Protein AF-A0A928U741-F1 (afdb_monomer_lite)

Structure (mmCIF, N/CA/C/O backbone):
data_AF-A0A928U741-F1
#
_entry.id   AF-A0A928U741-F1
#
loop_
_atom_site.group_PDB
_atom_site.id
_atom_site.type_symbol
_atom_site.label_atom_id
_atom_site.label_alt_id
_atom_site.label_comp_id
_atom_site.label_asym_id
_atom_site.label_entity_id
_atom_site.label_seq_id
_atom_site.pdbx_PDB_ins_code
_atom_site.Cartn_x
_atom_site.Cartn_y
_atom_site.Cartn_z
_atom_site.occupancy
_atom_site.B_iso_or_equiv
_atom_site.auth_seq_id
_atom_site.auth_comp_id
_atom_site.auth_asym_id
_atom_site.auth_atom_id
_atom_site.pdbx_PDB_model_num
ATOM 1 N N . MET A 1 1 ? -19.756 3.949 15.989 1.00 46.56 1 MET A N 1
ATOM 2 C CA . MET A 1 1 ? -18.382 4.345 16.368 1.00 46.56 1 MET A CA 1
ATOM 3 C C . MET A 1 1 ? -18.231 4.172 17.872 1.00 46.56 1 MET A C 1
ATOM 5 O O . MET A 1 1 ? -18.763 4.978 18.623 1.00 46.56 1 MET A O 1
ATOM 9 N N . THR A 1 2 ? -17.611 3.091 18.335 1.00 49.97 2 THR A N 1
ATOM 10 C CA . THR A 1 2 ? -17.313 2.910 19.765 1.00 49.97 2 THR A CA 1
ATOM 11 C C . THR A 1 2 ? -15.869 3.330 20.018 1.00 49.97 2 THR A C 1
ATOM 13 O O . THR A 1 2 ? -15.004 3.094 19.182 1.00 49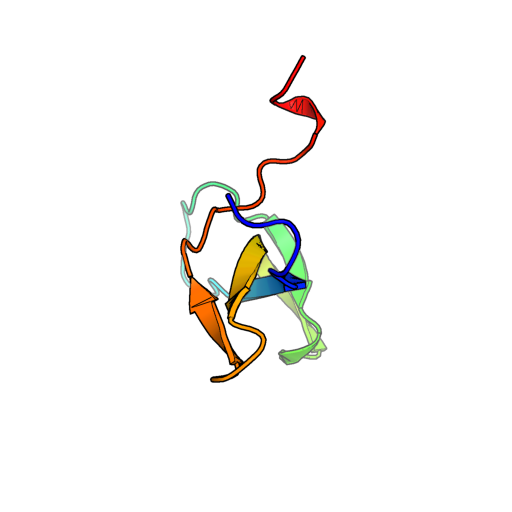.97 2 THR A O 1
ATOM 16 N N . LYS A 1 3 ? -15.593 3.946 21.173 1.00 54.94 3 LYS A N 1
ATOM 17 C CA . LYS A 1 3 ? -14.261 4.428 21.605 1.00 54.94 3 LYS A CA 1
ATOM 18 C C . LYS A 1 3 ? -13.183 3.326 21.718 1.00 54.94 3 LYS A C 1
ATOM 20 O O . LYS A 1 3 ? -12.071 3.602 22.152 1.00 54.94 3 LYS A O 1
ATOM 25 N N . ASP A 1 4 ? -13.505 2.095 21.327 1.00 63.12 4 ASP A N 1
ATOM 26 C CA . ASP A 1 4 ? -12.739 0.880 21.585 1.00 63.12 4 ASP A CA 1
ATOM 27 C C . ASP A 1 4 ? -12.223 0.164 20.334 1.00 63.12 4 ASP A C 1
ATOM 29 O O . ASP A 1 4 ? -11.645 -0.910 20.458 1.00 63.12 4 ASP A O 1
ATOM 33 N N . SER A 1 5 ? -12.399 0.706 19.132 1.00 66.88 5 SER A N 1
ATOM 34 C CA . SER A 1 5 ? -11.792 0.129 17.926 1.00 66.88 5 SER A CA 1
ATOM 35 C C . SER A 1 5 ? -10.305 0.483 17.812 1.00 66.88 5 SER A C 1
ATOM 37 O O . SER A 1 5 ? -9.920 1.619 18.088 1.00 66.88 5 SER A O 1
ATOM 39 N N . ILE A 1 6 ? -9.474 -0.462 17.364 1.00 75.50 6 ILE A N 1
ATOM 40 C CA . ILE A 1 6 ? -8.063 -0.204 17.024 1.00 75.50 6 ILE A CA 1
ATOM 41 C C . ILE A 1 6 ? -8.011 0.269 15.570 1.00 75.50 6 ILE A C 1
ATOM 43 O O 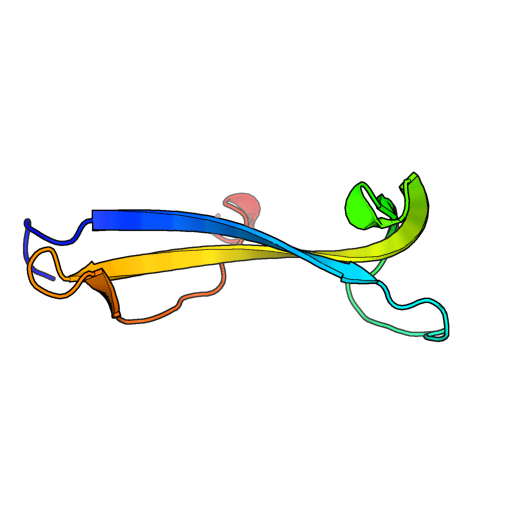. ILE A 1 6 ? -8.539 -0.417 14.703 1.00 75.50 6 ILE A O 1
ATOM 47 N N . LEU A 1 7 ? -7.390 1.414 15.285 1.00 80.56 7 LEU A N 1
ATOM 48 C CA . LEU A 1 7 ? -7.123 1.826 13.906 1.00 80.56 7 LEU A CA 1
ATOM 49 C C . LEU A 1 7 ? -5.854 1.126 13.413 1.00 80.56 7 LEU A C 1
ATOM 51 O O . LEU A 1 7 ? -4.791 1.278 14.012 1.00 80.56 7 LEU A O 1
ATOM 55 N N . THR A 1 8 ? -5.974 0.370 12.329 1.00 79.06 8 THR A N 1
ATOM 56 C CA . THR A 1 8 ? -4.844 -0.245 11.626 1.00 79.06 8 THR A CA 1
ATOM 57 C C . THR A 1 8 ? -4.650 0.440 10.286 1.00 79.06 8 THR A C 1
ATOM 59 O O . THR A 1 8 ? -5.629 0.764 9.613 1.00 79.06 8 THR A O 1
ATOM 62 N N . ILE A 1 9 ? -3.392 0.690 9.932 1.00 82.44 9 ILE A N 1
ATOM 63 C CA . ILE A 1 9 ? -2.988 1.296 8.666 1.00 82.44 9 ILE A CA 1
ATOM 64 C C . ILE A 1 9 ? -1.912 0.392 8.085 1.00 82.44 9 ILE A C 1
ATOM 66 O O . ILE A 1 9 ? -0.959 0.055 8.786 1.00 82.44 9 ILE A O 1
ATOM 70 N N . ASP A 1 10 ? -2.090 -0.005 6.836 1.00 83.81 10 ASP A N 1
ATOM 71 C CA . ASP A 1 10 ? -1.158 -0.867 6.117 1.00 83.81 10 ASP A CA 1
ATOM 72 C C . ASP A 1 10 ? -1.028 -0.367 4.682 1.00 83.81 10 ASP A C 1
ATOM 74 O O . ASP A 1 10 ? -2.023 0.028 4.067 1.00 83.81 10 ASP A O 1
ATOM 78 N N . ASP A 1 11 ? 0.189 -0.358 4.147 1.00 83.94 11 ASP A N 1
ATOM 79 C CA . ASP A 1 11 ? 0.423 -0.085 2.738 1.00 83.94 11 ASP A CA 1
ATOM 80 C C . ASP A 1 11 ? 0.633 -1.389 1.972 1.00 83.94 11 ASP A C 1
ATOM 82 O O . ASP A 1 11 ? 1.367 -2.290 2.367 1.00 83.94 11 ASP A O 1
ATOM 86 N N . THR A 1 12 ? -0.011 -1.486 0.819 1.00 85.62 12 THR A N 1
ATOM 87 C CA . THR A 1 12 ? 0.196 -2.586 -0.107 1.00 85.62 12 THR A CA 1
ATOM 88 C C . THR A 1 12 ? 0.531 -2.032 -1.471 1.00 85.62 12 THR A C 1
ATOM 90 O O . THR A 1 12 ? 0.051 -0.978 -1.887 1.00 85.62 12 THR A O 1
ATOM 93 N N . GLY A 1 13 ? 1.353 -2.757 -2.220 1.00 86.38 13 GLY A N 1
ATOM 94 C CA . GLY A 1 13 ? 1.564 -2.425 -3.617 1.00 86.38 13 GLY A CA 1
ATOM 95 C C . GLY A 1 13 ? 1.398 -3.635 -4.511 1.00 86.38 13 GLY A C 1
ATOM 96 O O . GLY A 1 13 ? 1.763 -4.758 -4.157 1.00 86.38 13 GLY A O 1
ATOM 97 N N . CYS A 1 14 ? 0.888 -3.387 -5.711 1.00 89.62 14 CYS A N 1
ATOM 98 C CA . CYS A 1 14 ? 0.611 -4.423 -6.692 1.00 89.62 14 CYS A CA 1
ATOM 99 C C . CYS A 1 14 ? 1.465 -4.185 -7.949 1.00 89.62 14 CYS A C 1
ATOM 101 O O . CYS A 1 14 ? 1.226 -3.215 -8.669 1.00 89.62 14 CYS A O 1
ATOM 103 N N . PRO A 1 15 ? 2.482 -5.026 -8.232 1.00 91.38 15 PRO A N 1
ATOM 104 C CA . PRO A 1 15 ? 3.236 -4.944 -9.478 1.00 91.38 15 PRO A CA 1
ATOM 105 C C . PRO A 1 15 ? 2.317 -5.167 -10.672 1.00 91.38 15 PRO A C 1
ATOM 107 O O . PRO A 1 15 ? 1.488 -6.078 -10.662 1.00 91.38 15 PRO A O 1
ATOM 110 N N . LYS A 1 16 ? 2.508 -4.378 -11.724 1.00 90.38 16 LYS A N 1
ATOM 111 C CA . LYS A 1 16 ? 1.760 -4.449 -12.979 1.00 90.38 16 LYS A CA 1
ATOM 112 C C . LYS A 1 16 ? 2.728 -4.602 -14.166 1.00 90.38 16 LYS A C 1
ATOM 114 O O . LYS A 1 16 ? 2.717 -3.764 -15.064 1.00 90.38 16 LYS A O 1
ATOM 119 N N . PRO A 1 17 ? 3.540 -5.676 -14.210 1.00 87.00 17 PRO A N 1
ATOM 120 C CA . PRO A 1 17 ? 4.656 -5.816 -15.157 1.00 87.00 17 PRO A CA 1
ATOM 121 C C . PRO A 1 17 ? 4.247 -5.806 -16.636 1.00 87.00 17 PRO A C 1
ATOM 123 O O . PRO A 1 17 ? 5.059 -5.511 -17.505 1.00 87.00 17 PRO A O 1
ATOM 126 N N . TYR A 1 18 ? 2.987 -6.129 -16.934 1.00 87.88 18 TYR A N 1
ATOM 127 C CA . TYR A 1 18 ? 2.470 -6.218 -18.303 1.00 87.88 18 TYR A CA 1
ATOM 128 C C . TYR A 1 18 ? 1.410 -5.161 -18.620 1.00 87.88 18 TYR A C 1
ATOM 130 O O . TYR A 1 18 ? 0.888 -5.126 -19.736 1.00 87.88 18 TYR A O 1
ATOM 138 N N . ALA A 1 19 ? 1.055 -4.313 -17.653 1.00 84.38 19 ALA A N 1
ATOM 139 C CA . ALA A 1 19 ? 0.019 -3.319 -17.866 1.00 84.38 19 ALA A CA 1
ATOM 140 C C . ALA A 1 19 ? 0.604 -2.068 -18.523 1.00 84.38 19 ALA A C 1
ATOM 142 O O . ALA A 1 19 ? 1.568 -1.486 -18.029 1.00 84.38 19 ALA A O 1
ATOM 143 N N . LYS A 1 20 ? -0.007 -1.652 -19.635 1.00 76.94 20 LYS A N 1
ATOM 144 C CA . LYS A 1 20 ? 0.400 -0.456 -20.385 1.00 76.94 20 LYS A CA 1
ATOM 145 C C . LYS A 1 20 ? -0.318 0.805 -19.903 1.00 76.94 20 LYS A C 1
ATOM 147 O O . LYS A 1 20 ? 0.304 1.852 -19.825 1.00 76.94 20 LYS A O 1
ATOM 152 N N . ASN A 1 21 ? -1.592 0.670 -19.526 1.00 76.88 21 ASN A N 1
ATOM 153 C CA . ASN A 1 21 ? -2.462 1.767 -19.102 1.00 76.88 21 ASN A CA 1
ATOM 154 C C . ASN A 1 21 ? -3.193 1.370 -17.810 1.00 76.88 21 ASN A C 1
ATOM 156 O O . ASN A 1 21 ? -4.350 0.959 -17.847 1.00 76.88 21 ASN A O 1
ATOM 160 N N . THR A 1 22 ? -2.504 1.419 -16.670 1.00 79.94 22 THR A N 1
ATOM 161 C CA . THR A 1 22 ? -3.139 1.252 -15.353 1.00 79.94 22 THR A CA 1
ATOM 162 C C . THR A 1 22 ? -3.098 2.5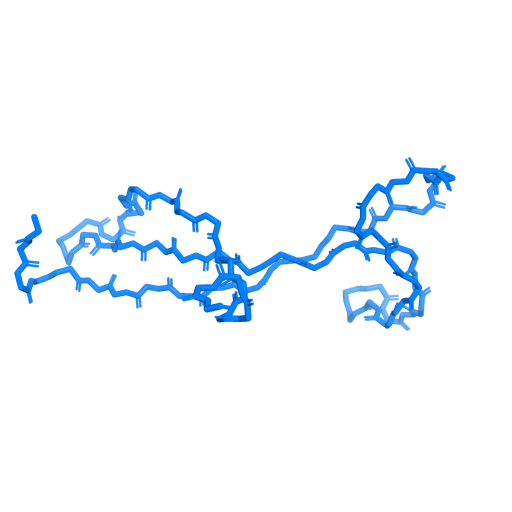75 -14.615 1.00 79.94 22 THR A C 1
ATOM 164 O O . THR A 1 22 ? -2.028 3.145 -14.417 1.00 79.94 22 THR A O 1
ATOM 167 N N . GLU A 1 23 ? -4.270 3.052 -14.210 1.00 78.56 23 GLU A N 1
ATOM 168 C CA . GLU A 1 23 ? -4.415 4.282 -13.439 1.00 78.56 23 GLU A CA 1
ATOM 169 C C . GLU A 1 23 ? -3.661 4.191 -12.110 1.00 78.56 23 GLU A C 1
ATOM 171 O O . GLU A 1 23 ? -3.578 3.127 -11.490 1.00 78.56 23 GLU A O 1
ATOM 176 N N . ALA A 1 24 ? -3.068 5.315 -11.702 1.00 79.00 24 ALA A N 1
ATOM 177 C CA . ALA A 1 24 ? -2.249 5.457 -10.496 1.00 79.00 24 ALA A CA 1
ATOM 178 C C . ALA A 1 24 ? -1.005 4.540 -10.395 1.00 79.00 24 ALA A C 1
ATOM 180 O O . ALA A 1 24 ? -0.248 4.651 -9.428 1.00 79.00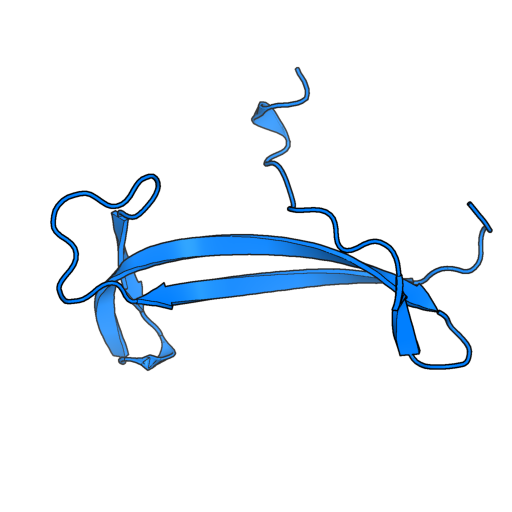 24 ALA A O 1
ATOM 181 N N . ALA A 1 25 ? -0.732 3.674 -11.380 1.00 87.56 25 ALA A N 1
ATOM 182 C CA . ALA A 1 25 ? 0.521 2.935 -11.448 1.00 87.56 25 ALA A CA 1
ATOM 183 C C . ALA A 1 25 ? 1.649 3.859 -11.923 1.00 87.56 25 ALA A C 1
ATOM 185 O O . ALA A 1 25 ? 1.505 4.602 -12.896 1.00 87.56 25 ALA A O 1
ATOM 186 N N . LYS A 1 26 ? 2.774 3.826 -11.211 1.00 88.25 26 LYS A N 1
ATOM 187 C CA . LYS A 1 26 ? 3.974 4.595 -11.540 1.00 88.25 26 LYS A CA 1
ATOM 188 C C . LYS A 1 26 ? 5.188 3.683 -11.492 1.00 88.25 26 LYS A C 1
ATOM 190 O O . LYS A 1 26 ? 5.209 2.683 -10.772 1.00 88.25 26 LYS A O 1
ATOM 195 N N . TRP A 1 27 ? 6.218 4.055 -12.242 1.00 90.62 27 TRP A N 1
ATOM 196 C CA . TRP A 1 27 ? 7.514 3.398 -12.155 1.00 90.62 27 TRP A CA 1
ATOM 197 C C . TRP A 1 27 ? 8.183 3.751 -10.824 1.00 90.62 27 TRP A C 1
ATOM 199 O O . TRP A 1 27 ? 8.495 4.914 -10.577 1.00 90.62 27 TRP A O 1
ATOM 209 N N . GLN A 1 28 ? 8.378 2.763 -9.953 1.00 90.50 28 GLN A N 1
ATOM 210 C CA . GLN A 1 28 ? 8.968 2.954 -8.624 1.00 90.50 28 GLN A CA 1
ATOM 211 C C . GLN A 1 28 ? 9.652 1.675 -8.131 1.00 90.50 28 GLN A C 1
ATOM 213 O O . GLN A 1 28 ? 9.464 0.597 -8.696 1.00 90.50 28 GLN A O 1
ATOM 218 N N . TYR A 1 29 ? 10.474 1.773 -7.084 1.00 91.56 29 TYR A N 1
ATOM 219 C CA . TYR A 1 29 ? 11.172 0.607 -6.546 1.00 91.56 29 TYR A CA 1
ATOM 220 C C . TYR A 1 29 ? 10.202 -0.348 -5.841 1.00 91.56 29 TYR A C 1
ATOM 222 O O . TYR A 1 29 ? 9.486 0.034 -4.919 1.00 91.56 29 TYR A O 1
ATOM 230 N N . CYS A 1 30 ? 10.191 -1.613 -6.256 1.00 90.94 30 CYS A N 1
ATOM 231 C CA . CYS A 1 30 ? 9.384 -2.655 -5.644 1.00 90.94 30 CYS A CA 1
ATOM 232 C C . CYS A 1 30 ? 10.258 -3.515 -4.725 1.00 90.94 30 CYS A C 1
ATOM 234 O O . CYS A 1 30 ? 11.023 -4.356 -5.199 1.00 90.94 30 CYS A O 1
ATOM 236 N N . GLY A 1 31 ? 10.114 -3.338 -3.407 1.00 87.50 31 GLY A N 1
ATOM 237 C CA . GLY A 1 31 ? 10.913 -4.060 -2.410 1.00 87.50 31 GLY A CA 1
ATOM 238 C C . GLY A 1 31 ? 10.799 -5.585 -2.510 1.00 87.50 31 GLY A C 1
ATOM 239 O O . GLY A 1 31 ? 11.812 -6.278 -2.446 1.00 87.50 31 GLY A O 1
ATOM 240 N N . SER A 1 32 ? 9.598 -6.117 -2.770 1.00 87.25 32 SER A N 1
ATOM 241 C CA . SER A 1 32 ? 9.392 -7.567 -2.905 1.00 87.25 32 SER A CA 1
ATOM 242 C C . SER A 1 32 ? 10.069 -8.169 -4.140 1.00 87.25 32 SER A C 1
ATOM 244 O O . SER A 1 32 ? 10.469 -9.329 -4.110 1.00 87.25 32 SER A O 1
ATOM 246 N N . LEU A 1 33 ? 10.234 -7.386 -5.211 1.00 91.62 33 LEU A N 1
ATOM 247 C CA . LEU A 1 33 ? 10.925 -7.806 -6.435 1.00 91.62 33 LEU A CA 1
ATOM 248 C C . LEU A 1 33 ? 12.391 -7.351 -6.481 1.00 91.62 33 LEU A C 1
ATOM 250 O O . LEU A 1 33 ? 13.111 -7.723 -7.405 1.00 91.62 33 LEU A O 1
ATOM 254 N N . LYS A 1 34 ? 12.826 -6.540 -5.509 1.00 94.19 34 LYS A N 1
ATOM 255 C CA . LYS A 1 34 ? 14.163 -5.936 -5.414 1.00 94.19 34 LYS A CA 1
ATOM 256 C C . LYS A 1 34 ? 14.595 -5.161 -6.669 1.00 94.19 34 LYS A C 1
ATOM 258 O O . LYS A 1 34 ? 15.787 -5.048 -6.950 1.00 94.19 34 LYS A O 1
ATOM 263 N N . ARG A 1 35 ? 13.640 -4.610 -7.425 1.00 93.69 35 ARG A N 1
ATOM 264 C CA . ARG A 1 35 ? 13.885 -3.855 -8.666 1.00 93.69 35 ARG A CA 1
ATOM 265 C C . ARG A 1 35 ? 12.821 -2.780 -8.905 1.00 93.69 35 ARG A C 1
ATOM 267 O O . ARG A 1 35 ? 11.721 -2.900 -8.359 1.00 93.69 35 ARG A O 1
ATOM 274 N N . PRO A 1 36 ? 13.106 -1.755 -9.728 1.00 93.00 36 PRO A N 1
ATOM 275 C CA . PRO A 1 36 ? 12.073 -0.869 -10.250 1.00 93.00 36 PRO A CA 1
ATOM 276 C C . PRO A 1 36 ? 11.029 -1.644 -11.065 1.00 93.00 36 PRO A C 1
ATOM 278 O O . PRO A 1 36 ? 11.374 -2.556 -11.821 1.00 93.00 36 PRO A O 1
ATOM 281 N N . GLU A 1 37 ? 9.758 -1.301 -10.879 1.00 92.81 37 GLU A N 1
ATOM 282 C CA . GLU A 1 37 ? 8.621 -1.918 -11.561 1.00 92.81 37 GLU A CA 1
ATOM 283 C C . GLU A 1 37 ? 7.458 -0.920 -11.659 1.00 92.81 37 GLU A C 1
ATOM 285 O O . GLU A 1 37 ? 7.303 -0.042 -10.804 1.00 92.81 37 GLU A O 1
ATOM 290 N N . ASN A 1 38 ? 6.617 -1.065 -12.685 1.00 91.56 38 ASN A N 1
ATOM 291 C CA . ASN A 1 38 ? 5.367 -0.327 -12.771 1.00 91.56 38 ASN A CA 1
ATOM 292 C C . ASN A 1 38 ? 4.395 -0.880 -11.722 1.00 91.56 38 ASN A C 1
ATOM 294 O O . ASN A 1 38 ? 4.018 -2.053 -11.767 1.00 91.56 38 ASN A O 1
ATOM 298 N N . ARG A 1 39 ? 4.009 -0.065 -10.741 1.00 89.88 39 ARG A N 1
ATOM 299 C CA . ARG A 1 39 ? 3.214 -0.507 -9.588 1.00 89.88 39 ARG A CA 1
ATOM 300 C C . ARG A 1 39 ? 2.366 0.642 -9.061 1.00 89.88 39 ARG A C 1
ATOM 302 O O . ARG A 1 39 ? 2.822 1.783 -9.024 1.00 89.88 39 ARG A O 1
ATOM 309 N N . ASN A 1 40 ? 1.169 0.326 -8.580 1.00 88.69 40 ASN A N 1
ATOM 310 C CA . ASN A 1 40 ? 0.428 1.204 -7.679 1.00 88.69 40 ASN A CA 1
ATOM 311 C C . ASN A 1 40 ? 0.729 0.831 -6.220 1.00 88.69 40 ASN A C 1
ATOM 313 O O . ASN A 1 40 ? 0.933 -0.342 -5.896 1.00 88.69 40 ASN A O 1
ATOM 317 N N . VAL A 1 41 ? 0.766 1.838 -5.355 1.00 84.81 41 VAL A N 1
ATOM 318 C CA . VAL A 1 41 ? 0.798 1.672 -3.899 1.00 84.81 41 VAL A CA 1
ATOM 319 C C . VAL A 1 41 ? -0.511 2.238 -3.377 1.00 84.81 41 VAL A C 1
ATOM 321 O O . VAL A 1 41 ? -0.927 3.314 -3.801 1.00 84.81 41 VAL A O 1
ATOM 324 N N . VAL A 1 42 ? -1.175 1.481 -2.517 1.00 82.88 42 VAL A N 1
ATOM 325 C CA . VAL A 1 42 ? -2.427 1.855 -1.870 1.00 82.88 42 VAL A CA 1
ATOM 326 C C . VAL A 1 42 ? -2.221 1.681 -0.381 1.00 82.88 42 VAL A C 1
ATOM 328 O O . VAL A 1 42 ? -1.737 0.643 0.062 1.00 82.88 42 VAL A O 1
ATOM 331 N N . VAL A 1 43 ? -2.606 2.691 0.383 1.00 82.50 43 VAL A N 1
ATOM 332 C CA . VAL A 1 43 ? -2.686 2.588 1.834 1.00 82.50 43 VAL A CA 1
ATOM 333 C C . VAL A 1 43 ? -4.132 2.230 2.176 1.00 82.50 43 VAL A C 1
ATOM 335 O O . VAL A 1 43 ? -5.079 2.781 1.614 1.00 82.50 43 VAL A O 1
ATOM 338 N N . GLY A 1 44 ? -4.322 1.241 3.035 1.00 79.44 44 GLY A N 1
ATOM 339 C CA . GLY A 1 44 ? -5.616 0.877 3.591 1.00 79.44 44 GLY A CA 1
ATOM 340 C C . GLY A 1 44 ? -5.680 1.301 5.048 1.00 79.44 44 GLY A C 1
ATOM 341 O O . GLY A 1 44 ? -4.695 1.173 5.774 1.00 79.44 44 GLY A O 1
ATOM 342 N N . ALA A 1 45 ? -6.842 1.779 5.482 1.00 80.62 45 ALA A N 1
ATOM 343 C CA . ALA A 1 45 ? -7.140 1.960 6.893 1.00 80.62 45 ALA A CA 1
ATOM 344 C C . ALA A 1 45 ? -8.333 1.075 7.266 1.00 80.62 45 ALA A C 1
ATOM 346 O O . ALA A 1 45 ? -9.348 1.043 6.568 1.00 80.62 45 ALA A O 1
ATOM 347 N N . ALA A 1 46 ? -8.216 0.342 8.367 1.00 78.19 46 ALA A N 1
ATOM 348 C CA . ALA A 1 46 ? -9.300 -0.487 8.874 1.00 78.19 46 ALA A CA 1
ATOM 349 C C . ALA A 1 46 ? -9.416 -0.340 10.386 1.00 78.19 46 ALA A C 1
ATOM 351 O O . ALA A 1 46 ? -8.415 -0.369 11.112 1.00 78.19 46 ALA A O 1
ATOM 352 N N . PHE A 1 47 ? -10.650 -0.225 10.867 1.00 77.44 47 PHE A N 1
ATOM 353 C CA . PHE A 1 47 ? -10.929 -0.347 12.288 1.00 77.44 47 PHE A CA 1
ATOM 354 C C . PHE A 1 47 ? -11.029 -1.824 12.639 1.00 77.44 47 PHE A C 1
ATOM 356 O O . PHE A 1 47 ? -11.759 -2.583 12.020 1.00 77.44 47 PHE A O 1
ATOM 363 N N . VAL A 1 48 ? -10.299 -2.262 13.650 1.00 74.75 48 VAL A N 1
ATOM 364 C CA . VAL A 1 48 ? -10.241 -3.666 14.043 1.00 74.75 48 VAL A CA 1
ATOM 365 C C . VAL A 1 48 ? -10.993 -3.862 15.351 1.00 74.75 48 VAL A C 1
ATOM 367 O O . VAL A 1 48 ? -10.863 -3.079 16.300 1.00 74.75 48 VAL A O 1
ATOM 370 N N . SER A 1 49 ? -11.792 -4.931 15.408 1.00 69.00 49 SER A N 1
ATOM 371 C CA . SER A 1 49 ? -12.441 -5.360 16.648 1.00 69.00 49 SER A CA 1
ATOM 372 C C . SER A 1 49 ? -11.390 -5.788 17.675 1.00 69.00 49 SER A C 1
ATOM 374 O O . SER A 1 49 ? -10.647 -6.736 17.428 1.00 69.00 49 SER A O 1
ATOM 376 N N . LYS A 1 50 ? -11.381 -5.172 18.866 1.00 67.25 50 LYS A N 1
ATOM 377 C CA . LYS A 1 50 ? -10.477 -5.553 19.973 1.00 67.25 50 LYS A CA 1
ATOM 378 C C . LYS A 1 50 ? -10.581 -7.025 20.395 1.00 67.25 50 LYS A C 1
ATOM 380 O O . LYS A 1 50 ? -9.621 -7.571 20.917 1.00 67.25 50 LYS A O 1
ATOM 385 N N . ILE A 1 51 ? -11.744 -7.660 20.226 1.00 67.94 51 ILE A N 1
ATOM 386 C CA . ILE A 1 51 ? -11.994 -9.006 20.774 1.00 67.94 51 ILE A CA 1
ATOM 387 C C . ILE A 1 51 ? -11.567 -10.095 19.787 1.00 67.94 51 ILE A C 1
ATOM 389 O O . ILE A 1 51 ? -11.034 -11.127 20.183 1.00 67.94 51 ILE A O 1
ATOM 393 N N . LYS A 1 52 ? -11.827 -9.884 18.495 1.00 65.19 52 LYS A N 1
ATOM 394 C CA . LYS A 1 52 ? -11.678 -10.921 17.463 1.00 65.19 52 LYS A CA 1
ATOM 395 C C . LYS A 1 52 ? -10.662 -10.558 16.373 1.00 65.19 52 LYS A C 1
ATOM 397 O O . LYS A 1 52 ? -10.453 -11.362 15.475 1.00 65.19 52 LYS A O 1
ATOM 402 N N . HIS A 1 53 ? -10.051 -9.374 16.456 1.00 67.88 53 HIS A N 1
ATOM 403 C CA . HIS A 1 53 ? -8.970 -8.895 15.589 1.00 67.88 53 HIS A CA 1
ATOM 404 C C . HIS A 1 53 ? -9.246 -8.972 14.076 1.00 67.88 53 HIS A C 1
ATOM 406 O O . HIS A 1 53 ? -8.314 -8.999 13.279 1.00 67.88 53 HIS A O 1
ATOM 412 N N . PHE A 1 54 ? -10.516 -8.980 13.662 1.00 70.62 54 PHE A N 1
ATOM 413 C CA . PHE A 1 54 ? -10.881 -8.889 12.250 1.00 70.62 54 PHE A CA 1
ATOM 414 C C . PHE A 1 54 ? -11.148 -7.429 11.850 1.00 70.62 54 PHE A C 1
ATOM 416 O O . PHE A 1 54 ? -11.652 -6.657 12.681 1.00 70.62 54 PHE A O 1
ATOM 423 N N . PRO A 1 55 ? -10.821 -7.049 10.601 1.00 63.66 55 PRO A N 1
ATOM 424 C CA . PRO A 1 55 ? -11.106 -5.720 10.085 1.00 63.66 55 PRO A CA 1
ATOM 425 C C . PRO A 1 55 ? -12.615 -5.524 9.920 1.00 63.66 55 PRO A C 1
ATOM 427 O O . PRO A 1 55 ? -13.315 -6.344 9.326 1.00 63.66 55 PRO A O 1
ATOM 430 N N . LEU A 1 56 ? -13.099 -4.420 10.469 1.00 64.25 56 LEU A N 1
ATOM 431 C CA . LEU A 1 56 ? -14.405 -3.827 10.239 1.00 64.25 56 LEU A CA 1
ATOM 432 C C . LEU A 1 56 ? -14.191 -2.624 9.316 1.00 64.25 56 LEU A C 1
ATOM 434 O O . LEU A 1 56 ? -13.241 -1.867 9.516 1.00 64.25 56 LEU A O 1
ATOM 438 N N . ASP A 1 57 ? -15.065 -2.459 8.324 1.00 65.44 57 ASP A N 1
ATOM 439 C CA . ASP A 1 57 ? -15.122 -1.269 7.469 1.00 65.44 57 ASP A CA 1
ATOM 440 C C . ASP A 1 57 ? -13.758 -0.880 6.869 1.00 65.44 57 ASP A C 1
ATOM 442 O O . ASP A 1 57 ? -13.166 0.138 7.226 1.00 65.44 57 ASP A O 1
ATOM 446 N N . VAL A 1 58 ? -13.231 -1.715 5.964 1.00 64.38 58 VAL A N 1
ATOM 447 C CA . VAL A 1 58 ? -12.005 -1.389 5.217 1.00 64.38 58 VAL A CA 1
ATOM 448 C C . VAL A 1 58 ? -12.285 -0.177 4.334 1.00 64.38 58 VAL A C 1
ATOM 450 O O . VAL A 1 58 ? -13.052 -0.266 3.375 1.00 64.38 58 VAL A O 1
ATOM 453 N N . ILE A 1 59 ? -11.660 0.951 4.657 1.00 67.12 59 ILE A N 1
ATOM 454 C CA . ILE A 1 59 ? -11.798 2.204 3.920 1.00 67.12 59 ILE A CA 1
ATOM 455 C C . ILE A 1 59 ? -10.461 2.452 3.206 1.00 67.12 59 ILE A C 1
ATOM 457 O O . ILE A 1 59 ? -9.403 2.358 3.840 1.00 67.12 59 ILE A O 1
ATOM 461 N N . PRO A 1 60 ? -10.457 2.729 1.887 1.00 62.66 60 PRO A N 1
ATOM 462 C CA . PRO A 1 60 ? -9.232 3.146 1.218 1.00 62.66 60 PRO A CA 1
ATOM 463 C C . PRO A 1 60 ? -8.702 4.406 1.907 1.00 62.66 60 PRO A C 1
ATOM 465 O O . PRO A 1 60 ? -9.455 5.353 2.135 1.00 62.66 60 PRO A O 1
ATOM 468 N N . TYR A 1 61 ? -7.418 4.418 2.264 1.00 60.56 61 TYR A N 1
ATOM 469 C CA . TYR A 1 61 ? -6.803 5.633 2.775 1.00 60.56 61 TYR A CA 1
ATOM 470 C C . TYR A 1 61 ? -6.684 6.612 1.609 1.00 60.56 61 TYR A C 1
ATOM 472 O O . TYR A 1 61 ? -5.878 6.417 0.696 1.00 60.56 61 TYR A O 1
ATOM 480 N N . LEU A 1 62 ? -7.525 7.641 1.627 1.00 60.00 62 LEU A N 1
ATOM 481 C CA . LEU A 1 62 ? -7.381 8.789 0.747 1.00 60.00 62 LEU A CA 1
ATOM 482 C C . LEU A 1 62 ? -6.302 9.698 1.356 1.00 60.00 62 LEU A C 1
ATOM 484 O O . LEU A 1 62 ? -6.377 9.987 2.557 1.00 60.00 62 LEU A O 1
ATOM 488 N N . PRO A 1 63 ? -5.278 10.113 0.588 1.00 55.19 63 PRO A N 1
ATOM 489 C CA . PRO A 1 63 ? -4.283 11.067 1.063 1.00 55.19 63 PRO A CA 1
ATOM 490 C C . PRO A 1 63 ? -4.969 12.327 1.606 1.00 55.19 63 PRO A C 1
ATOM 492 O O . PRO A 1 63 ? -5.977 12.769 1.058 1.00 55.19 63 PRO A O 1
ATOM 495 N N . ALA A 1 64 ? -4.424 12.909 2.679 1.00 51.84 64 ALA A N 1
ATOM 496 C CA . ALA A 1 64 ? -5.002 14.072 3.364 1.00 51.84 64 ALA A CA 1
ATOM 497 C C . ALA A 1 64 ? -5.312 15.261 2.426 1.00 51.84 64 ALA A C 1
ATOM 499 O O . ALA A 1 64 ? -6.205 16.052 2.713 1.00 51.84 64 ALA A O 1
ATOM 500 N N . ASP A 1 65 ? -4.617 15.338 1.292 1.00 52.03 65 ASP A N 1
ATOM 501 C CA . ASP A 1 65 ? -4.746 16.370 0.264 1.00 52.03 65 ASP A CA 1
ATOM 502 C C . ASP A 1 65 ? -6.089 16.317 -0.503 1.00 52.03 65 ASP A C 1
ATOM 504 O O . ASP A 1 65 ? -6.402 17.244 -1.240 1.00 52.03 65 A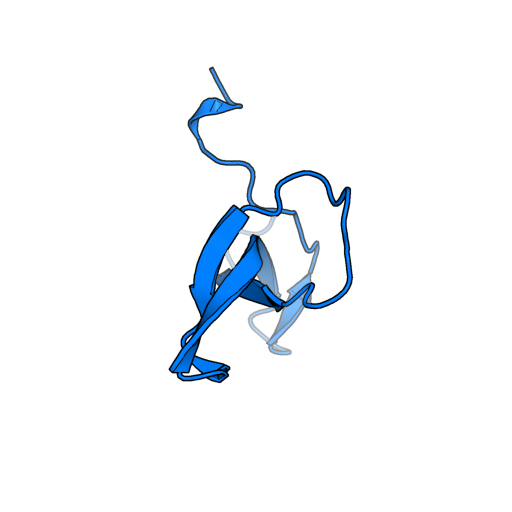SP A O 1
ATOM 508 N N . GLU A 1 66 ? -6.896 15.259 -0.339 1.00 51.19 66 GLU A N 1
ATOM 509 C CA . GLU A 1 66 ? -8.264 15.159 -0.889 1.00 51.19 66 GLU A CA 1
ATOM 510 C C . GLU A 1 66 ? -9.357 15.597 0.111 1.00 51.19 66 GLU A C 1
ATOM 512 O O . GLU A 1 66 ? -10.545 15.581 -0.215 1.00 51.19 66 GLU A O 1
ATOM 517 N N . PHE A 1 67 ? -8.976 16.006 1.329 1.00 46.78 67 PHE A N 1
ATOM 518 C CA . PHE A 1 67 ? -9.889 16.492 2.374 1.00 46.78 67 PHE A CA 1
ATOM 519 C C . PHE A 1 67 ? -9.930 18.030 2.515 1.00 46.78 67 PHE A C 1
ATOM 521 O O . PHE A 1 67 ? -10.526 18.523 3.478 1.00 46.78 67 PHE A O 1
ATOM 528 N N . GLY A 1 68 ? -9.337 18.794 1.584 1.00 37.00 68 GLY A N 1
ATOM 529 C CA . GLY A 1 68 ? -9.303 20.265 1.617 1.00 37.00 68 GLY A CA 1
ATOM 530 C C . GLY A 1 68 ? -9.232 20.920 0.247 1.00 37.00 68 GLY A C 1
ATOM 531 O O . GLY A 1 68 ? -8.281 20.604 -0.495 1.00 37.00 68 GLY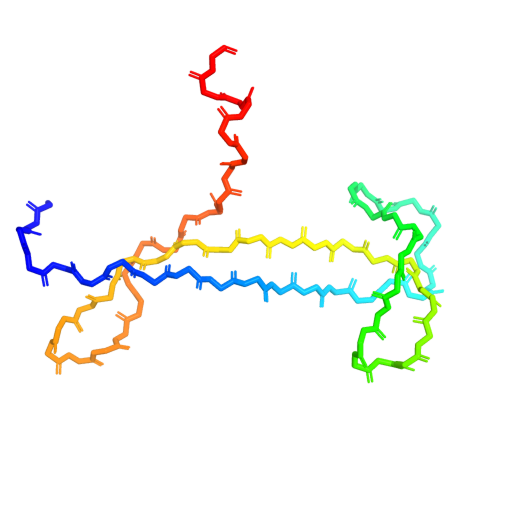 A O 1
#

Foldseek 3Di:
DDPQWDKDKDKDKDFDQPDPDDPQFDFDQDPVVRGTGGMHMWMWIFTADPPPRDTDDTDTDDPCVVVD

Secondary structure (DSSP, 8-state):
--TTPEEEEEEEEEE-TT-SS-TT-EEEEEGGGTEEEEEEEEEEEEEE-TTT-PEEEEEE---GGG--

Sequence (68 aa):
MTKDSILTIDDTGCPKPYAKNTEAAKWQYCGSLKRPENRNVVVGAAFVSKIKHFPLDVIPYLPADEFG

pLDDT: mean 75.9, std 14.14, range [37.0, 94.19]

Radius of gyration: 15.46 Å; chains: 1; bounding box: 32×31×42 Å